Protein AF-A0A7Y0X3X6-F1 (afdb_monomer)

Solvent-accessible surface area (backbone atoms only — not comparable to full-atom values): 5098 Å² total; per-residue (Å²): 109,69,69,55,54,51,50,54,49,52,49,53,51,54,52,50,51,55,52,21,47,52,55,29,27,70,72,67,73,36,97,76,52,57,68,67,56,29,51,51,46,47,50,54,52,52,52,51,52,52,54,46,57,68,62,47,99,50,16,67,60,51,47,52,50,52,50,52,65,59,44,53,64,52,46,67,67,44,49,60,53,64,63,46,50,61,62,57,75,76,104

InterPro domains:
  IPR000060 BCCT transporter family [PF02028] (1-87)
  IPR000060 BCCT transporter family [PTHR30047] (1-84)

Sequence (91 aa):
SILFLILTTIFIVTTGDSMTYTISVVISGETEPNAIIRTFWGVMMGVTALILISLGSGGISALQSFIVITAVPVSLILLPSLWKAPQIAIK

Secondary str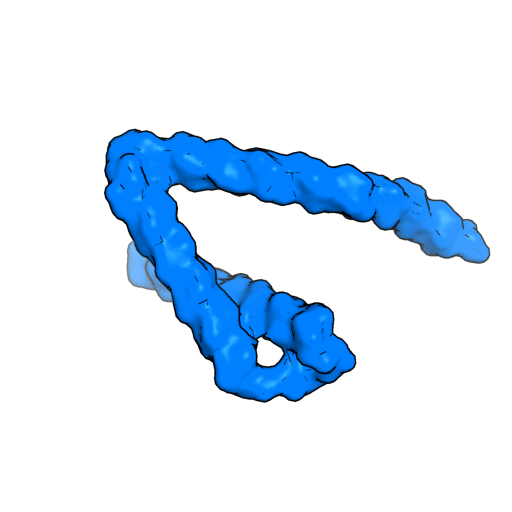ucture (DSSP, 8-state):
-HHHHHHHHHHHHHHHHHHHHHHHHHHH-SSS--HHHHHHHHHHHHHHHHHHHHTGGGHHHHHHHHHHHHHHHHHHHHHHHHHHHHHHHT-

Radius of gyration: 17.22 Å; Cα contacts (8 Å, |Δi|>4): 27; chains: 1; bounding box: 41×36×44 Å

Organism: Vibrio parahaemolyticus (NCBI:txid670)

Foldseek 3Di:
DVVVVVVVVVVCVVVLQVVLQVVQCVVVVDNDGDPVSSVVVSVVVVVVLVVLPVVPPCSVVSVVVVCVVVVVVVCVVCVVVVVVVVVVVVD

Structure (mmCIF, N/CA/C/O backbone):
data_AF-A0A7Y0X3X6-F1
#
_entry.id   AF-A0A7Y0X3X6-F1
#
loop_
_atom_site.group_PDB
_atom_site.id
_atom_site.type_symbol
_atom_site.label_atom_id
_atom_site.label_alt_id
_atom_site.label_comp_id
_atom_site.label_asym_id
_atom_site.label_entity_id
_atom_site.label_seq_id
_atom_site.pdbx_PDB_ins_code
_atom_site.Cartn_x
_atom_site.Cartn_y
_atom_site.Cartn_z
_atom_site.occupancy
_atom_site.B_iso_or_equiv
_atom_site.auth_seq_id
_atom_site.auth_comp_id
_atom_site.auth_asym_id
_atom_site.auth_atom_id
_atom_site.pdbx_PDB_model_num
ATOM 1 N N . SER A 1 1 ? 24.150 -4.533 -0.758 1.00 82.88 1 SER A N 1
ATOM 2 C CA . SER A 1 1 ? 23.116 -4.771 -1.790 1.00 82.88 1 SER A CA 1
ATOM 3 C C . SER A 1 1 ? 22.082 -5.818 -1.390 1.00 82.88 1 SER A C 1
ATOM 5 O O . SER A 1 1 ? 20.905 -5.501 -1.449 1.00 82.88 1 SER A O 1
ATOM 7 N N . ILE A 1 2 ? 22.472 -7.013 -0.915 1.00 93.81 2 ILE A N 1
ATOM 8 C CA . ILE A 1 2 ? 21.512 -8.051 -0.473 1.00 93.81 2 ILE A CA 1
ATOM 9 C C . ILE A 1 2 ? 20.572 -7.549 0.638 1.00 93.81 2 ILE A C 1
ATOM 11 O O . ILE A 1 2 ? 19.363 -7.699 0.522 1.00 93.81 2 ILE A O 1
ATOM 15 N N . LEU A 1 3 ? 21.108 -6.892 1.675 1.00 95.44 3 LEU A N 1
ATOM 16 C CA . LEU A 1 3 ? 20.293 -6.382 2.786 1.00 95.44 3 LEU A CA 1
ATOM 17 C C . LEU A 1 3 ? 19.246 -5.356 2.327 1.00 95.44 3 LEU A C 1
ATOM 19 O O . LEU A 1 3 ? 18.115 -5.378 2.795 1.00 95.44 3 LEU A O 1
ATOM 23 N N . PHE A 1 4 ? 19.613 -4.488 1.380 1.00 96.00 4 PHE A N 1
ATOM 24 C CA . PHE A 1 4 ? 18.693 -3.509 0.808 1.00 96.00 4 PHE A CA 1
ATOM 25 C C . PHE A 1 4 ? 17.555 -4.192 0.045 1.00 96.00 4 PHE A C 1
ATOM 27 O O . PHE A 1 4 ? 16.404 -3.832 0.241 1.00 96.00 4 PHE A O 1
ATOM 34 N N . LEU A 1 5 ? 17.863 -5.214 -0.760 1.00 95.88 5 LEU A N 1
ATOM 35 C CA . LEU A 1 5 ? 16.856 -5.986 -1.490 1.00 95.88 5 LEU A CA 1
ATOM 36 C C . LEU A 1 5 ? 15.889 -6.704 -0.540 1.00 95.88 5 LEU A C 1
ATOM 38 O O . LEU A 1 5 ? 14.682 -6.695 -0.767 1.00 95.88 5 LEU A O 1
ATOM 42 N N . ILE A 1 6 ? 16.403 -7.290 0.545 1.00 97.19 6 ILE A N 1
ATOM 43 C CA . ILE A 1 6 ? 15.569 -7.919 1.579 1.00 97.19 6 ILE A CA 1
ATOM 44 C C . ILE A 1 6 ? 14.656 -6.875 2.226 1.00 97.19 6 ILE A C 1
ATOM 46 O O . ILE A 1 6 ? 13.448 -7.088 2.311 1.00 97.19 6 ILE A O 1
ATOM 50 N N . LEU A 1 7 ? 15.216 -5.736 2.638 1.00 96.44 7 LEU A N 1
ATOM 51 C CA . LEU A 1 7 ? 14.467 -4.660 3.281 1.00 96.44 7 LEU A CA 1
ATOM 52 C C . LEU A 1 7 ? 13.347 -4.134 2.375 1.00 96.44 7 LEU A C 1
ATOM 54 O O . LEU A 1 7 ? 12.206 -4.032 2.816 1.00 96.44 7 LEU A O 1
ATOM 58 N N . THR A 1 8 ? 13.650 -3.827 1.111 1.00 96.12 8 THR A N 1
ATOM 59 C CA . THR A 1 8 ? 12.649 -3.316 0.165 1.00 96.12 8 THR A CA 1
ATOM 60 C C . THR A 1 8 ? 11.583 -4.357 -0.141 1.00 96.12 8 THR A C 1
ATOM 62 O O . THR A 1 8 ? 10.408 -4.011 -0.217 1.00 96.12 8 THR A O 1
ATOM 65 N N . THR A 1 9 ? 11.954 -5.634 -0.242 1.00 95.25 9 THR A N 1
ATOM 66 C CA . THR A 1 9 ? 10.991 -6.723 -0.450 1.00 95.25 9 THR A CA 1
ATOM 67 C C . THR A 1 9 ? 10.045 -6.859 0.743 1.00 95.25 9 THR A C 1
ATOM 69 O O . THR A 1 9 ? 8.833 -6.870 0.553 1.00 95.25 9 THR A O 1
ATOM 72 N N . ILE A 1 10 ? 10.564 -6.899 1.976 1.00 96.06 10 ILE A N 1
ATOM 73 C CA . ILE A 1 10 ? 9.739 -6.984 3.195 1.00 96.06 10 ILE A CA 1
ATOM 74 C C . ILE A 1 10 ? 8.835 -5.758 3.332 1.00 96.06 10 ILE A C 1
ATOM 76 O O . ILE A 1 10 ? 7.665 -5.896 3.693 1.00 96.06 10 ILE A O 1
ATOM 80 N N . PHE A 1 11 ? 9.356 -4.570 3.020 1.00 94.75 11 PHE A N 1
ATOM 81 C CA . PHE A 1 11 ? 8.580 -3.335 3.029 1.00 94.75 11 PHE A CA 1
ATOM 82 C C . PHE A 1 11 ? 7.398 -3.429 2.060 1.00 94.75 11 PHE A C 1
ATOM 84 O O . PHE A 1 11 ? 6.256 -3.243 2.470 1.00 94.75 11 PHE A O 1
ATOM 91 N N . ILE A 1 12 ? 7.648 -3.823 0.807 1.00 92.44 12 ILE A N 1
ATOM 92 C CA . ILE A 1 12 ? 6.598 -3.984 -0.207 1.00 92.44 12 ILE A CA 1
ATOM 93 C C . ILE A 1 12 ? 5.571 -5.042 0.216 1.00 92.44 12 ILE A C 1
ATOM 95 O O . ILE A 1 12 ? 4.374 -4.799 0.083 1.00 92.44 12 ILE A O 1
ATOM 99 N N . VAL A 1 13 ? 6.007 -6.187 0.754 1.00 93.06 13 VAL A N 1
ATOM 100 C CA . VAL A 1 13 ? 5.104 -7.259 1.212 1.00 93.06 13 VAL A CA 1
ATOM 101 C C . VAL A 1 13 ? 4.220 -6.783 2.368 1.00 93.06 13 VAL A C 1
ATOM 103 O O . VAL A 1 13 ? 3.007 -6.965 2.319 1.00 93.06 13 VAL A O 1
ATOM 106 N N . THR A 1 14 ? 4.795 -6.122 3.373 1.00 94.75 14 THR A N 1
ATOM 107 C CA . THR A 1 14 ? 4.054 -5.626 4.547 1.00 94.75 14 THR A CA 1
ATOM 108 C C . THR A 1 14 ? 3.058 -4.527 4.170 1.00 94.75 14 THR A C 1
ATOM 110 O O . THR A 1 14 ? 1.908 -4.529 4.618 1.00 94.75 14 THR A O 1
ATOM 113 N N . THR A 1 15 ? 3.474 -3.586 3.316 1.00 93.69 15 THR A N 1
ATOM 114 C CA . THR A 1 15 ? 2.588 -2.525 2.820 1.00 93.69 15 THR A CA 1
ATOM 115 C C . THR A 1 15 ? 1.483 -3.108 1.939 1.00 93.69 15 THR A C 1
ATOM 117 O O . THR A 1 15 ? 0.324 -2.724 2.086 1.00 93.69 15 THR A O 1
ATOM 120 N N . GLY A 1 16 ? 1.809 -4.066 1.066 1.00 90.62 16 GLY A N 1
ATOM 121 C CA . GLY A 1 16 ? 0.842 -4.779 0.230 1.00 90.62 16 GLY A CA 1
ATOM 122 C C . GLY A 1 16 ? -0.217 -5.520 1.046 1.00 90.62 16 GLY A C 1
ATOM 123 O O . GLY A 1 16 ? -1.411 -5.372 0.782 1.00 90.62 16 GLY A O 1
ATOM 124 N N . ASP A 1 17 ? 0.199 -6.248 2.083 1.00 91.62 17 ASP A N 1
ATOM 125 C CA . ASP A 1 17 ? -0.721 -6.941 2.989 1.00 91.62 17 ASP A CA 1
ATOM 126 C C . ASP A 1 17 ? -1.705 -5.967 3.656 1.00 91.62 17 ASP A C 1
ATOM 128 O O . ASP A 1 17 ? -2.920 -6.155 3.581 1.00 91.62 17 ASP A O 1
ATOM 132 N N . SER A 1 18 ? -1.198 -4.851 4.188 1.00 92.81 18 SER A N 1
ATOM 133 C CA . SER A 1 18 ? -2.018 -3.820 4.843 1.00 92.81 18 SER A CA 1
ATOM 134 C C . SER A 1 18 ? -3.054 -3.191 3.897 1.00 92.81 18 SER A C 1
ATOM 136 O O . SER A 1 18 ? -4.202 -2.953 4.287 1.00 92.81 18 SER A O 1
ATOM 138 N N . MET A 1 19 ? -2.680 -2.940 2.636 1.00 92.06 19 MET A N 1
ATOM 139 C CA . MET A 1 19 ? -3.585 -2.376 1.626 1.00 92.06 19 MET A CA 1
ATOM 140 C C . MET A 1 19 ? -4.695 -3.360 1.240 1.00 92.06 19 MET A C 1
ATOM 142 O O . MET A 1 19 ? -5.870 -2.993 1.247 1.00 92.06 19 MET A O 1
ATOM 146 N N . THR A 1 20 ? -4.346 -4.618 0.951 1.00 91.19 20 THR A N 1
ATOM 147 C CA . THR A 1 20 ? -5.335 -5.647 0.576 1.00 91.19 20 THR A CA 1
ATOM 148 C C . THR A 1 20 ? -6.295 -5.963 1.718 1.00 91.19 20 THR A C 1
ATOM 150 O O . THR A 1 20 ? -7.494 -6.128 1.483 1.00 91.19 20 THR A O 1
ATOM 153 N N . TYR A 1 21 ? -5.802 -5.980 2.959 1.00 90.56 21 TYR A N 1
ATOM 154 C CA . TYR A 1 21 ? -6.628 -6.107 4.155 1.00 90.56 21 TYR A CA 1
ATOM 155 C C . TYR A 1 21 ? -7.624 -4.950 4.279 1.00 90.56 21 TYR A C 1
ATOM 157 O O . TYR A 1 21 ? -8.821 -5.195 4.390 1.00 90.56 21 TYR A O 1
ATOM 165 N N . THR A 1 22 ? -7.158 -3.700 4.172 1.00 90.56 22 THR A N 1
ATOM 166 C CA . THR A 1 22 ? -8.017 -2.509 4.302 1.00 90.56 22 THR A CA 1
ATOM 167 C C . THR A 1 22 ? -9.141 -2.505 3.268 1.00 90.56 22 THR A C 1
ATOM 169 O O . THR A 1 22 ? -10.298 -2.290 3.621 1.00 90.56 22 THR A O 1
ATOM 172 N N . ILE A 1 23 ? -8.828 -2.793 2.000 1.00 89.38 23 ILE A N 1
ATOM 173 C CA . ILE A 1 23 ? -9.842 -2.873 0.938 1.00 89.38 23 ILE A CA 1
ATOM 174 C C . ILE A 1 23 ? -10.855 -3.979 1.250 1.00 89.38 23 ILE A C 1
ATOM 176 O O . ILE A 1 23 ? -12.059 -3.782 1.101 1.00 89.38 23 ILE A O 1
ATOM 180 N N . SER A 1 24 ? -10.373 -5.129 1.719 1.00 89.00 24 SER A N 1
ATOM 181 C CA . SER A 1 24 ? -11.240 -6.262 2.031 1.00 89.00 24 SER A CA 1
ATOM 182 C C . SER A 1 24 ? -12.186 -5.953 3.192 1.00 89.00 24 SER A C 1
ATOM 184 O O . SER A 1 24 ? -13.370 -6.231 3.056 1.00 89.00 24 SER A O 1
ATOM 186 N N . VAL A 1 25 ? -11.708 -5.317 4.270 1.00 90.38 25 VAL A N 1
ATOM 187 C CA . VAL A 1 25 ? -12.535 -4.882 5.417 1.00 90.38 25 VAL A CA 1
ATOM 188 C C . VAL A 1 25 ? -13.595 -3.868 4.989 1.00 90.38 25 VAL A C 1
ATOM 190 O O . VAL A 1 25 ? -14.752 -3.978 5.383 1.00 90.38 25 VAL A O 1
ATOM 193 N N . VAL A 1 26 ? -13.224 -2.879 4.169 1.00 88.62 26 VAL A N 1
ATOM 194 C CA . VAL A 1 26 ? -14.160 -1.838 3.706 1.00 88.62 26 VAL A CA 1
ATOM 195 C C . VAL A 1 26 ? -15.281 -2.431 2.850 1.00 88.62 26 VAL A C 1
ATOM 197 O O . VAL A 1 26 ? -16.410 -1.953 2.908 1.00 88.62 26 VAL A O 1
ATOM 200 N N . ILE A 1 27 ? -14.983 -3.470 2.067 1.00 87.12 27 ILE A N 1
ATOM 201 C CA . ILE A 1 27 ? -15.952 -4.103 1.165 1.00 87.12 27 ILE A CA 1
ATOM 202 C C . ILE A 1 27 ? -16.803 -5.152 1.877 1.00 87.12 27 ILE A C 1
ATOM 204 O O . ILE A 1 27 ? -18.002 -5.226 1.617 1.00 87.12 27 ILE A O 1
ATOM 208 N N . SER A 1 28 ? -16.211 -5.976 2.744 1.00 84.94 28 SER A N 1
ATOM 209 C CA . SER A 1 28 ? -16.960 -6.999 3.480 1.00 84.94 28 SER A CA 1
ATOM 210 C C . SER A 1 28 ? -17.753 -6.416 4.649 1.00 84.94 28 SER A C 1
ATOM 212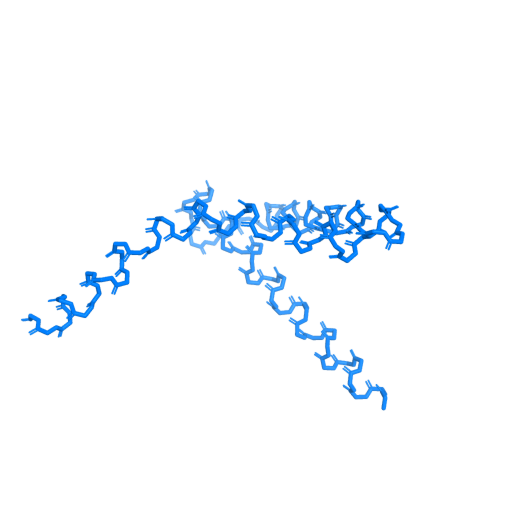 O O . SER A 1 28 ? -18.745 -7.010 5.056 1.00 84.94 28 SER A O 1
ATOM 214 N N . GLY A 1 29 ? -17.326 -5.278 5.207 1.00 82.69 29 GLY A N 1
ATOM 215 C CA . GLY A 1 29 ? -17.867 -4.736 6.456 1.00 82.69 29 GLY A CA 1
ATOM 216 C C . GLY A 1 29 ? -17.500 -5.565 7.693 1.00 82.69 29 GLY A C 1
ATOM 217 O O . GLY A 1 29 ? -17.955 -5.258 8.793 1.00 82.69 29 GLY A O 1
ATOM 218 N N . GLU A 1 30 ? -16.675 -6.601 7.528 1.00 79.19 30 GLU A N 1
ATOM 219 C CA . GLU A 1 30 ? -16.245 -7.512 8.587 1.00 79.19 30 GLU A CA 1
ATOM 220 C C . GLU A 1 30 ? -14.801 -7.222 8.991 1.00 79.19 30 GLU A C 1
ATOM 222 O O . GLU A 1 30 ? -13.945 -6.929 8.153 1.00 79.19 30 GLU A O 1
ATOM 227 N N . THR A 1 31 ? -14.511 -7.350 10.285 1.00 76.12 31 THR A N 1
ATOM 228 C CA . THR A 1 31 ? -13.167 -7.124 10.834 1.00 76.12 31 THR A CA 1
ATOM 229 C C . THR A 1 31 ? -12.171 -8.217 10.446 1.00 76.12 31 THR A C 1
ATOM 231 O O . THR A 1 31 ? -10.970 -7.983 10.502 1.00 76.12 31 THR A O 1
ATOM 234 N N . GLU A 1 32 ? -12.645 -9.390 10.020 1.00 78.88 32 GLU A N 1
ATOM 235 C CA . GLU A 1 32 ? -11.814 -10.502 9.547 1.00 78.88 32 GLU A CA 1
ATOM 236 C C . GLU A 1 32 ? -12.262 -10.952 8.149 1.00 78.88 32 GLU A C 1
ATOM 238 O O . GLU A 1 32 ? -12.979 -11.941 8.000 1.00 78.88 32 GLU A O 1
ATOM 243 N N . PRO A 1 33 ? -11.866 -10.229 7.087 1.00 77.50 33 PRO A N 1
ATOM 244 C CA . PRO A 1 33 ? -12.255 -10.590 5.736 1.00 77.50 33 PRO A CA 1
ATOM 245 C C . PRO A 1 33 ? -11.622 -11.919 5.312 1.00 77.50 33 PRO A C 1
ATOM 247 O O . PRO A 1 33 ? -10.435 -12.175 5.542 1.00 77.50 33 PRO A O 1
ATOM 250 N N . ASN A 1 34 ? -12.411 -12.733 4.611 1.00 83.62 34 ASN A N 1
ATOM 251 C CA . ASN A 1 34 ? -11.985 -14.020 4.070 1.00 83.62 34 ASN A CA 1
ATOM 252 C C . ASN A 1 34 ? -10.698 -13.884 3.228 1.00 83.62 34 ASN A C 1
ATOM 254 O O . ASN A 1 34 ? -10.571 -12.981 2.392 1.00 83.62 34 ASN A O 1
ATOM 258 N N . ALA A 1 35 ? -9.764 -14.822 3.413 1.00 82.69 35 ALA A N 1
ATOM 259 C CA . ALA A 1 35 ? -8.493 -14.891 2.695 1.00 82.69 35 ALA A CA 1
ATOM 260 C C . ALA A 1 35 ? -8.656 -14.795 1.166 1.00 82.69 35 ALA A C 1
ATOM 262 O O . ALA A 1 35 ? -7.829 -14.173 0.505 1.00 82.69 35 ALA A O 1
ATOM 263 N N . ILE A 1 36 ? -9.751 -15.324 0.608 1.00 86.44 36 ILE A N 1
ATOM 264 C CA . ILE A 1 36 ? -10.035 -15.274 -0.837 1.00 86.44 36 ILE A CA 1
ATOM 265 C C . ILE A 1 36 ? -10.174 -13.827 -1.336 1.00 86.44 36 ILE A C 1
ATOM 267 O O . ILE A 1 36 ? -9.620 -13.477 -2.379 1.00 86.44 36 ILE A O 1
ATOM 271 N N . ILE A 1 37 ? -10.874 -12.972 -0.585 1.00 85.31 37 ILE A N 1
ATOM 272 C CA . ILE A 1 37 ? -11.095 -11.565 -0.955 1.00 85.31 37 ILE A CA 1
ATOM 273 C C . ILE A 1 37 ? -9.765 -10.804 -0.891 1.00 85.31 37 ILE A C 1
ATOM 275 O O . ILE A 1 37 ? -9.437 -10.052 -1.809 1.00 85.31 37 ILE A O 1
ATOM 279 N N . ARG A 1 38 ? -8.947 -11.072 0.135 1.00 85.69 38 ARG A N 1
ATOM 280 C CA . ARG A 1 38 ? -7.606 -10.480 0.269 1.00 85.69 38 ARG A CA 1
ATOM 281 C C . ARG A 1 38 ? -6.700 -10.863 -0.899 1.00 85.69 38 ARG A C 1
ATOM 283 O O . ARG A 1 38 ? -6.061 -9.993 -1.490 1.00 85.69 38 ARG A O 1
ATOM 290 N N . THR A 1 39 ? -6.674 -12.143 -1.273 1.00 87.06 39 THR A N 1
ATOM 291 C CA . THR A 1 39 ? -5.880 -12.623 -2.413 1.00 87.06 39 THR A CA 1
ATOM 292 C C . THR A 1 39 ? -6.365 -12.022 -3.729 1.00 87.06 39 THR A C 1
ATOM 294 O O . THR A 1 39 ? -5.533 -11.607 -4.532 1.00 87.06 39 THR A O 1
ATOM 297 N N . PHE A 1 40 ? -7.681 -11.906 -3.940 1.00 90.25 40 PHE A N 1
ATOM 298 C CA . PHE A 1 40 ? -8.241 -11.254 -5.126 1.00 90.25 40 PHE A CA 1
ATOM 299 C C . PHE A 1 40 ? -7.716 -9.820 -5.285 1.00 90.25 40 PHE A C 1
ATOM 301 O O . PHE A 1 40 ? -7.179 -9.472 -6.339 1.00 90.25 40 PHE A O 1
ATOM 308 N N . TRP A 1 41 ? -7.788 -9.010 -4.225 1.00 88.69 41 TRP A N 1
ATOM 309 C CA . TRP A 1 41 ? -7.277 -7.638 -4.261 1.00 88.69 41 TRP A CA 1
ATOM 310 C C . TRP A 1 41 ? -5.761 -7.581 -4.449 1.00 88.69 41 TRP A C 1
ATOM 312 O O . TRP A 1 41 ? -5.280 -6.764 -5.233 1.00 88.69 41 TRP A O 1
ATOM 322 N N . GLY A 1 42 ? -5.007 -8.486 -3.819 1.00 89.31 42 GLY A N 1
ATOM 323 C CA . GLY A 1 42 ? -3.558 -8.587 -4.021 1.00 89.31 42 GLY A CA 1
ATOM 324 C C . GLY A 1 42 ? -3.177 -8.879 -5.473 1.00 89.31 42 GLY A C 1
ATOM 325 O O . GLY A 1 42 ? -2.298 -8.220 -6.031 1.00 89.31 42 GLY A O 1
ATOM 326 N N . VAL A 1 43 ? -3.882 -9.810 -6.121 1.00 92.25 43 VAL A N 1
ATOM 327 C CA . VAL A 1 43 ? -3.673 -10.135 -7.540 1.00 92.25 43 VAL A CA 1
ATOM 328 C C . VAL A 1 43 ? -4.024 -8.943 -8.430 1.00 92.25 43 VAL A C 1
ATOM 330 O O . VAL A 1 43 ? -3.232 -8.590 -9.301 1.00 92.25 43 VAL A O 1
ATOM 333 N N . MET A 1 44 ? -5.153 -8.271 -8.188 1.00 91.06 44 MET A N 1
ATOM 334 C CA . MET A 1 44 ? -5.560 -7.086 -8.957 1.00 91.06 44 MET A CA 1
ATOM 335 C C . MET A 1 44 ? -4.530 -5.950 -8.885 1.00 91.06 44 MET A C 1
ATOM 337 O O . MET A 1 44 ? -4.235 -5.308 -9.899 1.00 91.06 44 MET A O 1
ATOM 341 N N . MET A 1 45 ? -3.931 -5.723 -7.713 1.00 89.44 45 MET A N 1
ATOM 342 C 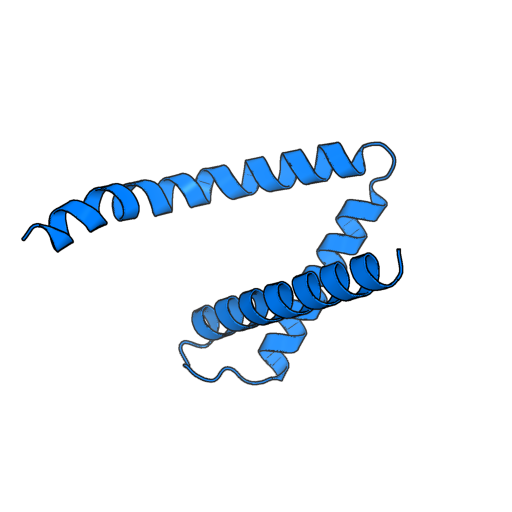CA . MET A 1 45 ? -2.854 -4.742 -7.547 1.00 89.44 45 MET A CA 1
ATOM 343 C C . MET A 1 45 ? -1.591 -5.144 -8.320 1.00 89.44 45 MET A C 1
ATOM 345 O O . MET A 1 45 ? -0.998 -4.303 -8.996 1.00 89.44 45 MET A O 1
ATOM 349 N N . GLY A 1 46 ? -1.214 -6.426 -8.289 1.00 88.88 46 GLY A N 1
ATOM 350 C CA . GLY A 1 46 ? -0.089 -6.954 -9.068 1.00 88.88 46 GLY A CA 1
ATOM 351 C C . GLY A 1 46 ? -0.296 -6.821 -10.579 1.00 88.88 46 GLY A C 1
ATOM 352 O O . GLY A 1 46 ? 0.598 -6.360 -11.287 1.00 88.88 46 GLY A O 1
ATOM 353 N N . VAL A 1 47 ? -1.494 -7.143 -11.074 1.00 91.12 47 VAL A N 1
ATOM 354 C CA . VAL A 1 47 ? -1.866 -6.973 -12.489 1.00 91.12 47 VAL A CA 1
ATOM 355 C C . VAL A 1 47 ? -1.780 -5.503 -12.899 1.00 91.12 47 VAL A C 1
ATOM 357 O O . VAL A 1 47 ? -1.192 -5.186 -13.929 1.00 91.12 47 VAL A O 1
ATOM 360 N N . THR A 1 48 ? -2.299 -4.593 -12.074 1.00 85.88 48 THR A N 1
ATOM 361 C CA . THR A 1 48 ? -2.231 -3.149 -12.346 1.00 85.88 48 THR A CA 1
ATOM 362 C C . THR A 1 48 ? -0.782 -2.659 -12.401 1.00 85.88 48 THR A C 1
ATOM 364 O O . THR A 1 48 ? -0.418 -1.915 -13.310 1.00 85.88 48 THR A O 1
ATOM 367 N N . ALA A 1 49 ? 0.072 -3.118 -11.481 1.00 84.50 49 ALA A N 1
ATOM 368 C CA . ALA A 1 49 ? 1.495 -2.790 -11.488 1.00 84.50 49 ALA A CA 1
ATOM 369 C C . ALA A 1 49 ? 2.198 -3.292 -12.761 1.00 84.50 49 ALA A C 1
ATOM 371 O O . ALA A 1 49 ? 2.950 -2.540 -13.380 1.00 84.50 49 ALA A O 1
ATOM 372 N N . LEU A 1 50 ? 1.915 -4.527 -13.193 1.00 87.31 50 LEU A N 1
ATOM 373 C CA . LEU A 1 50 ? 2.446 -5.083 -14.441 1.00 87.31 50 LEU A CA 1
ATOM 374 C C . LEU A 1 50 ? 2.024 -4.255 -15.659 1.00 87.31 50 LEU A C 1
ATOM 376 O O . LEU A 1 50 ? 2.868 -3.935 -16.495 1.00 87.31 50 LEU A O 1
ATOM 380 N N . ILE A 1 51 ? 0.749 -3.861 -15.736 1.00 85.88 51 ILE A N 1
ATOM 381 C CA . ILE A 1 51 ? 0.239 -3.009 -16.819 1.00 85.88 51 ILE A CA 1
ATOM 382 C C . ILE A 1 51 ? 0.978 -1.667 -16.830 1.00 85.88 51 ILE A C 1
ATOM 384 O O . ILE A 1 51 ? 1.486 -1.263 -17.874 1.00 85.88 51 ILE A O 1
ATOM 388 N N . LEU A 1 52 ? 1.108 -1.004 -15.678 1.00 78.38 52 LEU A N 1
ATOM 389 C CA . LEU A 1 52 ? 1.766 0.303 -15.582 1.00 78.38 52 LEU A CA 1
ATOM 390 C C . LEU A 1 52 ? 3.252 0.249 -15.966 1.00 78.38 52 LEU A C 1
ATOM 392 O O . LEU A 1 52 ? 3.742 1.158 -16.634 1.00 78.38 52 LEU A O 1
ATOM 396 N N . ILE A 1 53 ? 3.957 -0.827 -15.607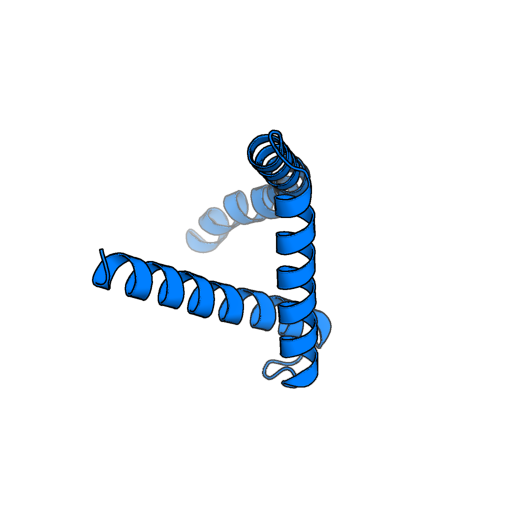 1.00 79.25 53 ILE A N 1
ATOM 397 C CA . ILE A 1 53 ? 5.355 -1.044 -16.012 1.00 79.25 53 ILE A CA 1
ATOM 398 C C . ILE A 1 53 ? 5.452 -1.342 -17.517 1.00 79.25 53 ILE A C 1
ATOM 400 O O . ILE A 1 53 ? 6.369 -0.863 -18.183 1.00 79.25 53 ILE A O 1
ATOM 404 N N . SER A 1 54 ? 4.501 -2.100 -18.074 1.00 80.31 54 SER A N 1
ATOM 405 C CA . SER A 1 54 ? 4.510 -2.501 -19.490 1.00 80.31 54 SER A CA 1
ATOM 406 C C . SER A 1 54 ? 4.347 -1.338 -20.480 1.00 80.31 54 SER A C 1
ATOM 408 O O . SER A 1 54 ? 4.708 -1.479 -21.646 1.00 80.31 54 SER A O 1
ATOM 410 N N . LEU A 1 55 ? 3.885 -0.166 -20.024 1.00 76.00 55 LEU A N 1
ATOM 411 C CA . LEU A 1 55 ? 3.704 1.041 -20.845 1.00 76.00 55 LEU A CA 1
ATOM 412 C C . LEU A 1 55 ? 5.030 1.728 -21.266 1.00 76.00 55 LEU A C 1
ATOM 414 O O . LEU A 1 55 ? 5.010 2.766 -21.927 1.00 76.00 55 LEU A O 1
ATOM 418 N N . GLY A 1 56 ? 6.191 1.137 -20.962 1.00 65.50 56 GLY A N 1
ATOM 419 C CA . GLY A 1 56 ? 7.469 1.451 -21.618 1.00 65.50 56 GLY A CA 1
ATOM 420 C C . GLY A 1 56 ? 8.206 2.682 -21.077 1.00 65.50 56 GLY A C 1
ATOM 421 O O . GLY A 1 56 ? 8.132 2.988 -19.893 1.00 65.50 56 GLY A O 1
ATOM 422 N N . SER A 1 57 ? 8.961 3.383 -21.936 1.00 60.38 57 SER A N 1
ATOM 423 C CA . SER A 1 57 ? 9.864 4.507 -21.590 1.00 60.38 57 SER A CA 1
ATOM 424 C C . SER A 1 57 ? 9.168 5.735 -20.983 1.00 60.38 57 SER A C 1
ATOM 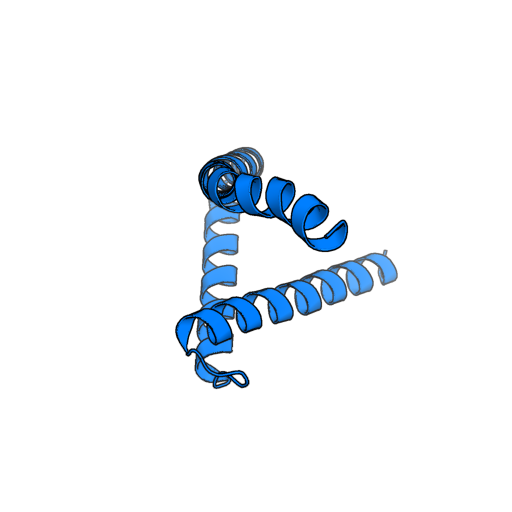426 O O . SER A 1 57 ? 9.831 6.596 -20.408 1.00 60.38 57 SER A O 1
ATOM 428 N N . GLY A 1 58 ? 7.836 5.790 -21.061 1.00 66.12 58 GLY A N 1
ATOM 429 C CA . GLY A 1 58 ? 6.989 6.738 -20.338 1.00 66.12 58 GLY A CA 1
ATOM 430 C C . GLY A 1 58 ? 6.395 6.183 -19.040 1.00 66.12 58 GLY A C 1
ATOM 431 O O . GLY A 1 58 ? 5.687 6.913 -18.365 1.00 66.12 58 GLY A O 1
ATOM 432 N N . GLY A 1 59 ? 6.665 4.933 -18.659 1.00 67.62 59 GLY A N 1
ATOM 433 C CA . GLY A 1 59 ? 6.004 4.212 -17.565 1.00 67.62 59 GLY A CA 1
ATOM 434 C C . GLY A 1 59 ? 6.137 4.887 -16.201 1.00 67.62 59 GLY A C 1
ATOM 435 O O . GLY A 1 59 ? 5.168 4.939 -15.455 1.00 67.62 59 GLY A O 1
ATOM 436 N N . ILE A 1 60 ? 7.287 5.502 -15.895 1.00 76.50 60 ILE A N 1
ATOM 437 C CA . ILE A 1 60 ? 7.450 6.294 -14.661 1.00 76.50 60 ILE A CA 1
ATOM 438 C C . ILE A 1 60 ? 6.595 7.565 -14.717 1.00 76.50 60 ILE A C 1
ATOM 440 O O . ILE A 1 60 ? 5.930 7.902 -13.742 1.00 76.50 60 ILE A O 1
ATOM 444 N N . SER A 1 61 ? 6.578 8.256 -15.858 1.00 80.19 61 SER A N 1
ATOM 445 C CA . SER A 1 61 ? 5.749 9.450 -16.046 1.00 80.19 61 SER A CA 1
ATOM 446 C C . SER A 1 61 ? 4.256 9.102 -16.012 1.00 80.19 61 SER A C 1
ATOM 448 O O . SER A 1 61 ? 3.488 9.781 -15.339 1.00 80.19 61 SER A O 1
ATOM 450 N N . ALA A 1 62 ? 3.856 7.990 -16.629 1.00 76.62 62 ALA A N 1
ATOM 451 C CA . ALA A 1 62 ? 2.501 7.456 -16.595 1.00 76.62 62 ALA A CA 1
ATOM 452 C C . ALA A 1 62 ? 2.090 7.036 -15.175 1.00 76.62 62 ALA A C 1
ATOM 454 O O . ALA A 1 62 ? 0.982 7.350 -14.744 1.00 76.62 62 ALA A O 1
ATOM 455 N N . LEU A 1 63 ? 2.989 6.395 -14.420 1.00 79.50 63 LEU A N 1
ATOM 456 C CA . LEU A 1 63 ? 2.776 6.050 -13.014 1.00 79.50 63 LEU A CA 1
ATOM 457 C C . LEU A 1 63 ? 2.585 7.309 -12.162 1.00 79.50 63 LEU A C 1
ATOM 459 O O . LEU A 1 63 ? 1.661 7.367 -11.355 1.00 79.50 63 LEU A O 1
ATOM 463 N N . GLN A 1 64 ? 3.410 8.337 -12.366 1.00 82.94 64 GLN A N 1
ATOM 464 C CA . GLN A 1 64 ? 3.260 9.621 -11.680 1.00 82.94 64 GLN A CA 1
ATOM 465 C C . GLN A 1 64 ? 1.922 10.286 -12.011 1.00 82.94 64 GLN A C 1
ATOM 467 O O . GLN A 1 64 ? 1.210 10.699 -11.098 1.00 82.94 64 GLN A O 1
ATOM 472 N N . SER A 1 65 ? 1.536 10.344 -13.288 1.00 85.50 65 SER A N 1
ATOM 473 C CA . SER A 1 65 ? 0.235 10.884 -13.695 1.00 85.50 65 SER A CA 1
ATOM 474 C C . SER A 1 65 ? -0.924 10.102 -13.082 1.00 85.50 65 SER A C 1
ATOM 476 O O . SER A 1 65 ? -1.862 10.712 -12.577 1.00 85.50 65 SER A O 1
ATOM 478 N N . PHE A 1 66 ? -0.851 8.770 -13.058 1.00 83.88 66 PHE A N 1
ATOM 479 C CA . PHE A 1 66 ? -1.870 7.924 -12.438 1.00 83.88 66 PHE A CA 1
ATOM 480 C C . PHE A 1 66 ? -2.015 8.201 -10.934 1.00 83.88 66 PHE A C 1
ATOM 482 O O . PHE A 1 66 ? -3.131 8.373 -10.439 1.00 83.88 66 PHE A O 1
ATOM 489 N N . ILE A 1 67 ? -0.894 8.316 -10.215 1.00 86.69 67 ILE A N 1
ATOM 490 C CA . ILE A 1 67 ? -0.887 8.669 -8.788 1.00 86.69 67 ILE A CA 1
ATOM 491 C C . ILE A 1 67 ? -1.521 10.046 -8.574 1.00 86.69 67 ILE A C 1
ATOM 493 O O . ILE A 1 6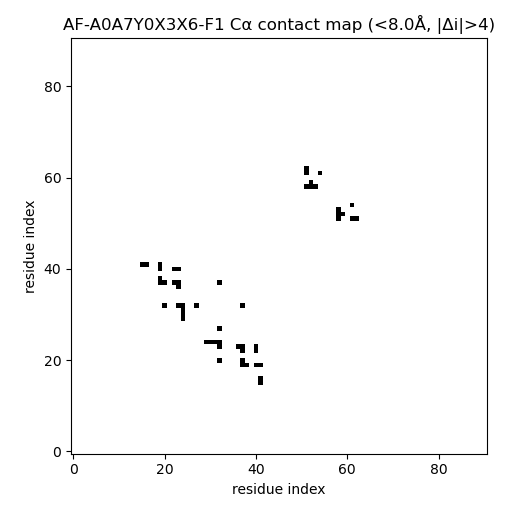7 ? -2.372 10.192 -7.703 1.00 86.69 67 ILE A O 1
ATOM 497 N N . VAL A 1 68 ? -1.167 11.052 -9.377 1.00 88.50 68 VAL A N 1
ATOM 498 C CA . VAL A 1 68 ? -1.726 12.408 -9.236 1.00 88.50 68 VAL A CA 1
ATOM 499 C C . VAL A 1 68 ? -3.232 12.416 -9.502 1.00 88.50 68 VAL A C 1
ATOM 501 O O . VAL A 1 68 ? -3.992 12.949 -8.696 1.00 88.50 68 VAL A O 1
ATOM 504 N N . ILE A 1 69 ? -3.680 11.791 -10.594 1.00 89.81 69 ILE A N 1
ATOM 505 C CA . ILE A 1 69 ? -5.098 11.759 -10.985 1.00 89.81 69 ILE A CA 1
ATOM 506 C C . ILE A 1 69 ? -5.953 11.082 -9.908 1.00 89.81 69 ILE A C 1
ATOM 508 O O . ILE A 1 69 ? -7.045 11.556 -9.605 1.00 89.81 69 ILE A O 1
ATOM 512 N N . THR A 1 70 ? -5.455 10.002 -9.303 1.00 87.75 70 THR A N 1
ATOM 513 C CA . THR A 1 70 ? -6.163 9.285 -8.230 1.00 87.75 70 THR A CA 1
ATOM 514 C C . THR A 1 70 ? -6.067 9.990 -6.873 1.00 87.75 70 THR A C 1
ATOM 516 O O . THR A 1 70 ? -7.014 9.931 -6.089 1.00 87.75 70 THR A O 1
ATOM 519 N N . ALA A 1 71 ? -4.982 10.719 -6.596 1.00 88.62 71 ALA A N 1
ATOM 520 C CA . ALA A 1 71 ? -4.792 11.447 -5.341 1.00 88.62 71 ALA A CA 1
ATOM 521 C C . ALA A 1 71 ? -5.690 12.686 -5.210 1.00 88.62 71 ALA A C 1
ATOM 523 O O . ALA A 1 71 ? -6.141 12.995 -4.107 1.00 88.62 71 ALA A O 1
ATOM 524 N N . VAL A 1 72 ? -5.984 13.390 -6.310 1.00 93.44 72 VAL A N 1
ATOM 525 C CA . VAL A 1 72 ? -6.830 14.600 -6.294 1.00 93.44 72 VAL A CA 1
ATOM 526 C C . VAL A 1 72 ? -8.207 14.357 -5.648 1.00 93.44 72 VAL A C 1
ATOM 528 O O . VAL A 1 72 ? -8.506 15.034 -4.662 1.00 93.44 72 VAL A O 1
ATOM 531 N N . PRO A 1 73 ? -9.047 13.405 -6.101 1.00 91.50 73 PRO A N 1
ATOM 532 C CA . PR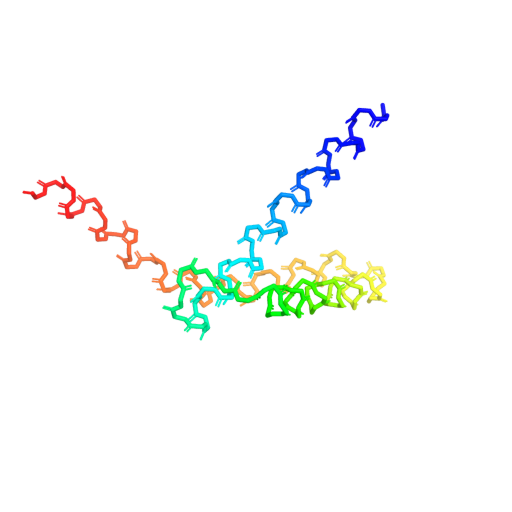O A 1 73 ? -10.355 13.176 -5.482 1.00 91.50 73 PRO A CA 1
ATOM 533 C C . PRO A 1 73 ? -10.243 12.696 -4.029 1.00 91.50 73 PRO A C 1
ATOM 535 O O . PRO A 1 73 ? -11.005 13.143 -3.174 1.00 91.50 73 PRO A O 1
ATOM 538 N N . VAL A 1 74 ? -9.258 11.845 -3.720 1.00 91.00 74 VAL A N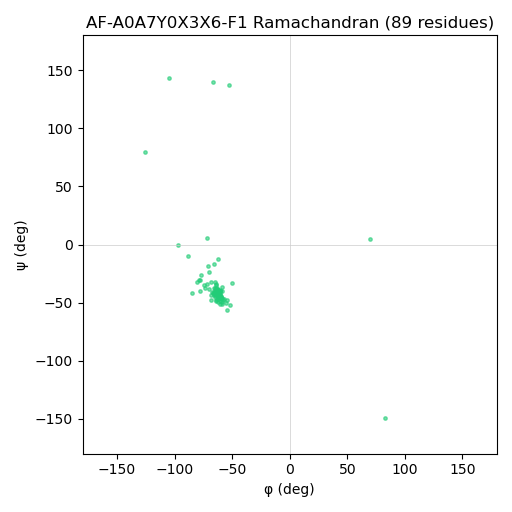 1
ATOM 539 C CA . VAL A 1 74 ? -9.011 11.367 -2.350 1.00 91.00 74 VAL A CA 1
ATOM 540 C C . VAL A 1 74 ? -8.651 12.529 -1.420 1.00 91.00 74 VAL A C 1
ATOM 542 O O . VAL A 1 74 ? -9.131 12.590 -0.288 1.00 91.00 74 VAL A O 1
ATOM 545 N N . SER A 1 75 ? -7.867 13.497 -1.901 1.00 90.94 75 SER A N 1
ATOM 546 C CA . SER A 1 75 ? -7.491 14.676 -1.117 1.00 90.94 75 SER A CA 1
ATOM 547 C C . SER A 1 75 ? -8.699 15.536 -0.739 1.00 90.94 75 SER A C 1
ATOM 549 O O . SER A 1 75 ? -8.789 15.982 0.403 1.00 90.94 75 SER A O 1
ATOM 551 N N . LEU A 1 76 ? -9.679 15.693 -1.637 1.00 92.44 76 LEU A N 1
ATOM 552 C CA . LEU A 1 76 ? -10.913 16.431 -1.349 1.00 92.44 76 LEU A CA 1
ATOM 553 C C . LEU A 1 76 ? -11.742 15.765 -0.245 1.00 92.44 76 LEU A C 1
ATOM 555 O O . LEU A 1 76 ? -12.357 16.463 0.556 1.00 92.44 76 LEU A O 1
ATOM 559 N N . ILE A 1 77 ? -11.726 14.431 -0.171 1.00 91.12 77 ILE A N 1
ATOM 560 C CA . ILE A 1 77 ? -12.411 13.665 0.881 1.00 91.12 77 ILE A CA 1
ATOM 561 C C . ILE A 1 77 ? -11.665 13.777 2.221 1.00 91.12 77 ILE A C 1
ATOM 563 O O . ILE A 1 77 ? -12.292 13.871 3.275 1.00 91.12 77 ILE A O 1
ATOM 567 N N . LEU A 1 78 ? -10.329 13.790 2.203 1.00 89.75 78 LEU A N 1
ATOM 568 C CA . LEU A 1 78 ? -9.503 13.845 3.416 1.00 89.75 78 LEU A CA 1
ATOM 569 C C . LEU A 1 78 ? -9.384 15.248 4.028 1.00 89.75 78 LEU A C 1
ATOM 571 O O . LEU A 1 78 ? -9.245 15.362 5.246 1.00 89.75 78 LEU A O 1
ATOM 575 N N . LEU A 1 79 ? -9.447 16.312 3.221 1.00 90.31 79 LEU A N 1
ATOM 576 C CA . LEU A 1 79 ? -9.286 17.700 3.677 1.00 90.31 79 LEU A CA 1
ATOM 577 C C . LEU A 1 79 ? -10.250 18.095 4.821 1.00 90.31 79 LEU A C 1
ATOM 579 O O . LEU A 1 79 ? -9.773 18.626 5.829 1.00 90.31 79 LEU A O 1
ATOM 583 N N . PRO A 1 80 ? -11.570 17.817 4.748 1.00 89.75 80 PRO A N 1
ATOM 584 C CA . PRO A 1 80 ? -12.491 18.091 5.852 1.00 89.75 80 PRO A CA 1
ATOM 585 C C . PRO A 1 80 ? -12.137 17.325 7.129 1.00 89.75 80 PRO A C 1
ATOM 587 O O . PRO A 1 80 ? -12.183 17.897 8.217 1.00 89.75 80 PRO A O 1
ATOM 590 N N . SER A 1 81 ? -11.749 16.053 7.003 1.00 87.94 81 SER A N 1
ATOM 591 C CA . SER A 1 81 ? -11.363 15.204 8.136 1.00 87.94 81 SER A CA 1
ATOM 592 C C . SER A 1 81 ? -10.114 15.738 8.836 1.00 87.94 81 SER A C 1
ATOM 594 O O . SER A 1 81 ? -10.088 15.824 10.062 1.00 87.94 81 SER A O 1
ATOM 596 N N . LEU A 1 82 ? -9.116 16.184 8.067 1.00 88.25 82 LEU A N 1
ATOM 597 C CA . LEU A 1 82 ? -7.901 16.822 8.582 1.00 88.25 82 LEU A CA 1
ATOM 598 C C . LEU A 1 82 ? -8.192 18.130 9.326 1.00 88.25 82 LEU A C 1
ATOM 600 O O . LEU A 1 82 ? -7.592 18.379 10.367 1.00 88.25 82 LEU A O 1
ATOM 604 N N . TRP A 1 83 ? -9.126 18.949 8.834 1.00 88.38 83 TRP A N 1
ATOM 605 C CA . TRP A 1 83 ? -9.506 20.202 9.496 1.00 88.38 83 TRP A CA 1
ATOM 606 C C . TRP A 1 83 ? -10.357 19.975 10.754 1.00 88.38 83 TRP A C 1
ATOM 608 O O . TRP A 1 83 ? -10.256 20.718 11.731 1.00 88.38 83 TRP A O 1
ATOM 618 N N . LYS A 1 84 ? -11.212 18.946 10.744 1.00 85.31 84 LYS A N 1
ATOM 619 C CA . LYS A 1 84 ? -12.117 18.618 11.855 1.00 85.31 84 LYS A CA 1
ATOM 620 C C . LYS A 1 84 ? -11.436 17.851 12.985 1.00 85.31 84 LYS A C 1
ATOM 622 O O . LYS A 1 84 ? -11.800 18.070 14.136 1.00 85.31 84 LYS A O 1
ATOM 627 N N . ALA A 1 85 ? -10.440 17.017 12.695 1.00 86.00 85 ALA A N 1
ATO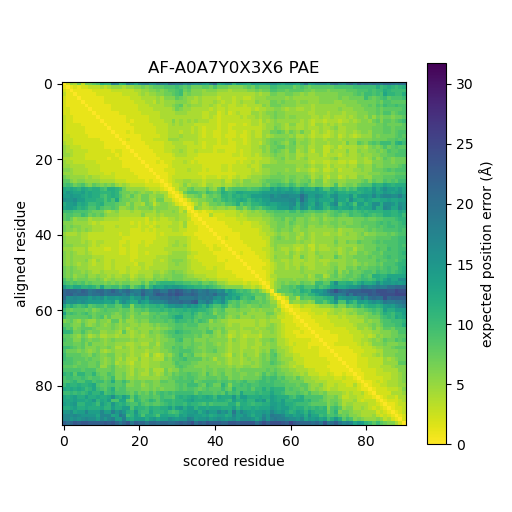M 628 C CA . ALA A 1 85 ? -9.710 16.246 13.701 1.00 86.00 85 ALA A CA 1
ATOM 629 C C . ALA A 1 85 ? -9.149 17.094 14.870 1.00 86.00 85 ALA A C 1
ATOM 631 O O . ALA A 1 85 ? -9.470 16.781 16.018 1.00 86.00 85 ALA A O 1
ATOM 632 N N . PRO A 1 86 ? -8.399 18.197 14.648 1.00 85.31 86 PRO A N 1
ATOM 633 C CA . PRO A 1 86 ? -7.906 19.027 15.749 1.00 85.31 86 PRO A CA 1
ATOM 634 C C . PRO A 1 86 ? -9.035 19.771 16.477 1.00 85.31 86 PRO A C 1
ATOM 636 O O . PRO A 1 86 ? -8.964 19.945 17.687 1.00 85.31 86 PRO A O 1
ATOM 639 N N . GLN A 1 87 ? -10.107 20.165 15.776 1.00 84.56 87 GLN A N 1
ATOM 640 C CA . GLN A 1 87 ? -11.267 20.819 16.402 1.00 84.56 87 GLN A CA 1
ATOM 641 C C . GLN A 1 87 ? -12.008 19.896 17.379 1.00 84.56 87 GLN A C 1
ATOM 643 O O . GLN A 1 87 ? -12.577 20.378 18.354 1.00 84.56 87 GLN A O 1
ATOM 648 N N . ILE A 1 88 ? -12.024 18.589 17.102 1.00 85.69 88 ILE A N 1
ATOM 649 C CA . ILE A 1 88 ? -12.628 17.576 17.974 1.00 85.69 88 ILE A CA 1
ATOM 650 C C . ILE A 1 88 ? -11.703 17.260 19.150 1.00 85.69 88 ILE A C 1
ATOM 652 O O . ILE A 1 88 ? -12.188 17.139 20.262 1.00 85.69 88 ILE A O 1
ATOM 656 N N . ALA A 1 89 ? -10.389 17.168 18.928 1.00 86.31 89 ALA A N 1
ATOM 657 C CA . ALA A 1 89 ? -9.424 16.850 19.984 1.00 86.31 89 ALA A CA 1
ATOM 658 C C . ALA A 1 89 ? -9.229 17.975 21.020 1.00 86.31 89 ALA A C 1
ATOM 660 O O . ALA A 1 89 ? -8.779 17.711 22.130 1.00 86.31 89 ALA A O 1
ATOM 661 N N . ILE A 1 90 ? -9.521 19.226 20.648 1.00 87.75 90 ILE A N 1
ATOM 662 C CA . ILE A 1 90 ? -9.427 20.402 21.534 1.00 87.75 90 ILE A CA 1
ATOM 663 C C . ILE A 1 90 ? -10.746 20.639 22.307 1.00 87.75 90 ILE A C 1
ATOM 665 O O . ILE A 1 90 ? -10.782 21.467 23.217 1.00 87.75 90 ILE A O 1
ATOM 669 N N . LYS A 1 91 ? -11.825 19.924 21.961 1.00 61.91 91 LYS A N 1
ATOM 670 C CA . LYS A 1 91 ? -13.108 19.933 22.679 1.00 61.91 91 LYS A CA 1
ATOM 671 C C . LYS A 1 91 ? -13.139 18.879 23.777 1.00 61.91 91 LYS A C 1
ATOM 673 O O . LYS A 1 91 ? -13.770 19.181 24.812 1.00 61.91 91 LYS A O 1
#

pLDDT: mean 86.59, std 7.45, range [60.38, 97.19]

Mean predicted aligned error: 6.65 Å